Protein AF-A0A3B0SPE1-F1 (afdb_monomer_lite)

Secondary structure (DSSP, 8-state):
--S-SEEEEEESSHHHHHHHHHHHHHS-GGGHHHHHTT-TTEEEEEEE-TT--EEEES--

InterPro domains:
  IPR003374 ApbE-like superfamily [G3DSA:3.10.520.10] (1-59)
  IPR003374 ApbE-like superfamily [SSF143631] (3-52)

Foldseek 3Di:
DQFFPAKFWDFQDPVVRVVVRVVVRNDDPVCPVVVPVVHVRTDKMWTQHPVGDIDMPPHD

Organism: NCBI:txid652676

pLDDT: mean 90.95, std 7.94, range [56.19, 97.94]

Sequence (60 aa):
ADHYGAVSVLAKDATTADMLSTALYVMTPDRVADVWSKYPALEKALFVTPTGIITEYPKA

Radius of gyration: 10.7 Å; chains: 1; bounding box: 26×23×29 Å

Structure (mmCIF, N/CA/C/O backbone):
data_AF-A0A3B0SPE1-F1
#
_entry.id   AF-A0A3B0SPE1-F1
#
loop_
_atom_site.group_PDB
_atom_site.id
_atom_site.type_symbol
_atom_site.label_atom_id
_atom_site.label_alt_id
_atom_site.label_comp_id
_atom_site.label_asym_id
_atom_site.label_entity_id
_atom_site.label_seq_id
_atom_site.pdbx_PDB_ins_code
_atom_site.Cartn_x
_atom_site.Cartn_y
_atom_site.Cartn_z
_atom_site.occupancy
_atom_site.B_iso_or_equiv
_atom_site.auth_seq_id
_atom_site.auth_comp_id
_atom_site.auth_asym_id
_atom_site.auth_atom_id
_atom_site.pdbx_PDB_model_num
ATOM 1 N N . ALA A 1 1 ? -15.109 0.515 8.922 1.00 56.19 1 ALA A N 1
ATOM 2 C CA . ALA A 1 1 ? -13.988 1.390 9.304 1.00 56.19 1 ALA A CA 1
ATOM 3 C C . ALA A 1 1 ? -13.646 2.172 8.061 1.00 56.19 1 ALA A C 1
ATOM 5 O O . ALA A 1 1 ? -13.312 1.554 7.059 1.00 56.19 1 ALA A O 1
ATOM 6 N N . ASP A 1 2 ? -13.820 3.486 8.106 1.00 68.56 2 ASP A N 1
ATOM 7 C CA . ASP A 1 2 ? -13.793 4.318 6.895 1.00 68.56 2 ASP A CA 1
ATOM 8 C C . ASP A 1 2 ? -12.365 4.772 6.543 1.00 68.56 2 ASP A C 1
ATOM 10 O O . ASP A 1 2 ? -12.161 5.536 5.608 1.00 68.56 2 ASP A O 1
ATOM 14 N N . HIS A 1 3 ? -11.377 4.307 7.317 1.00 73.44 3 HIS A N 1
ATOM 15 C CA . HIS A 1 3 ? -9.947 4.534 7.136 1.00 73.44 3 HIS A CA 1
ATOM 16 C C . HIS A 1 3 ? -9.135 3.425 7.829 1.00 73.44 3 HIS A C 1
ATOM 18 O O . HIS A 1 3 ? -9.631 2.734 8.731 1.00 73.44 3 HIS A O 1
ATOM 24 N N . TYR A 1 4 ? -7.879 3.267 7.413 1.00 87.88 4 TYR A N 1
ATOM 25 C CA . TYR A 1 4 ? -6.906 2.393 8.066 1.00 87.88 4 TYR A CA 1
ATOM 26 C C . TYR A 1 4 ? -6.202 3.121 9.217 1.00 87.88 4 TYR A C 1
ATOM 28 O O . TYR A 1 4 ? -6.025 4.333 9.179 1.00 87.88 4 TYR A O 1
ATOM 36 N N . GLY A 1 5 ? -5.800 2.378 10.248 1.00 92.06 5 GLY A N 1
ATOM 37 C CA . GLY A 1 5 ? -4.918 2.869 11.309 1.00 92.06 5 GLY A CA 1
ATOM 38 C C . GLY A 1 5 ? -3.441 2.831 10.908 1.00 92.06 5 GLY A C 1
ATOM 39 O O . GLY A 1 5 ? -2.667 3.674 11.347 1.00 92.06 5 GLY A O 1
ATOM 40 N N . ALA A 1 6 ? -3.050 1.884 10.049 1.00 95.00 6 ALA A N 1
ATOM 41 C CA . ALA A 1 6 ? -1.725 1.838 9.436 1.00 95.00 6 ALA A CA 1
ATOM 42 C C . ALA A 1 6 ? -1.745 1.054 8.117 1.00 95.00 6 ALA A C 1
ATOM 44 O O . ALA A 1 6 ? -2.562 0.147 7.932 1.00 95.00 6 ALA A O 1
ATOM 45 N N . VAL A 1 7 ? -0.805 1.380 7.229 1.00 95.56 7 VAL A N 1
ATOM 46 C CA . VAL A 1 7 ? -0.518 0.623 6.007 1.00 95.56 7 VAL A CA 1
ATOM 47 C C . VAL A 1 7 ? 0.985 0.381 5.912 1.00 95.56 7 VAL A C 1
ATOM 49 O O . VAL A 1 7 ? 1.782 1.288 6.141 1.00 95.56 7 VAL A O 1
ATOM 52 N N . SER A 1 8 ? 1.384 -0.842 5.578 1.00 97.31 8 SER A N 1
ATOM 53 C CA . SER A 1 8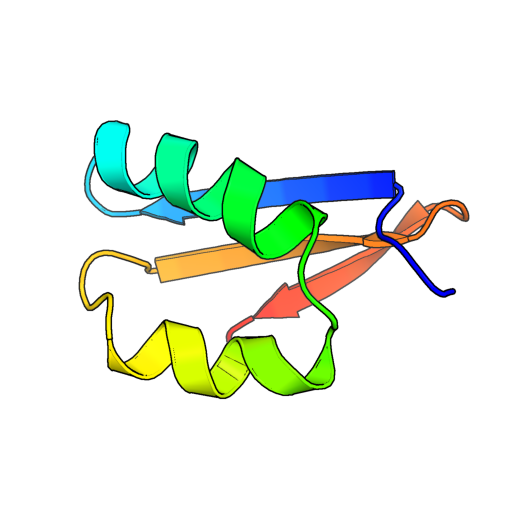 ? 2.774 -1.187 5.262 1.00 97.31 8 SER A CA 1
ATOM 54 C C . SER A 1 8 ? 2.843 -1.769 3.862 1.00 97.31 8 SER A C 1
ATOM 56 O O . SER A 1 8 ? 2.018 -2.609 3.508 1.00 97.31 8 SER A O 1
ATOM 58 N N . VAL A 1 9 ? 3.822 -1.332 3.071 1.00 97.44 9 VAL A N 1
ATOM 59 C CA . VAL A 1 9 ? 3.959 -1.707 1.661 1.00 97.44 9 VAL A CA 1
ATOM 60 C C . VAL A 1 9 ? 5.311 -2.360 1.419 1.00 97.44 9 VAL A C 1
ATOM 62 O O . VAL A 1 9 ? 6.345 -1.826 1.810 1.00 97.44 9 VAL A O 1
ATOM 65 N N . LEU A 1 10 ? 5.284 -3.505 0.743 1.00 97.50 10 LEU A N 1
ATOM 66 C CA . LEU A 1 10 ? 6.446 -4.177 0.185 1.00 97.50 10 LEU A CA 1
ATOM 6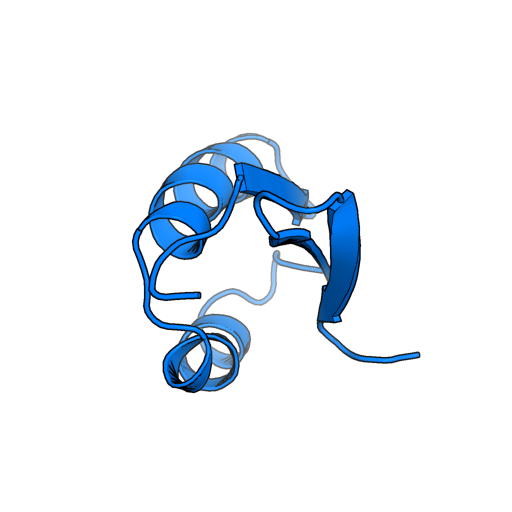7 C C . LEU A 1 10 ? 6.440 -3.987 -1.332 1.00 97.50 10 LEU A C 1
ATOM 69 O O . LEU A 1 10 ? 5.482 -4.361 -2.015 1.00 97.50 10 LEU A O 1
ATOM 73 N N . ALA A 1 11 ? 7.520 -3.414 -1.847 1.00 97.44 11 ALA A N 1
ATOM 74 C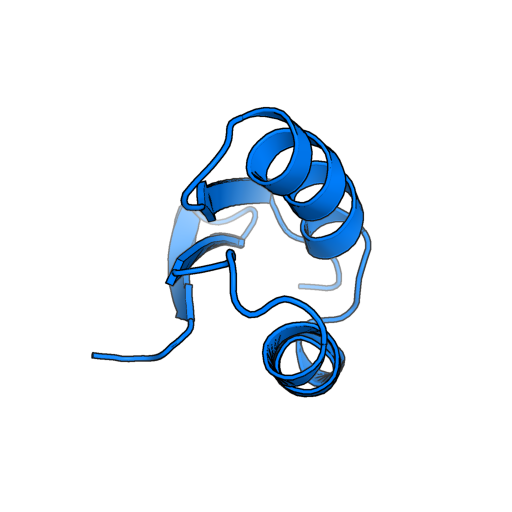 CA . ALA A 1 11 ? 7.752 -3.228 -3.268 1.00 97.44 11 ALA A CA 1
ATOM 75 C C . ALA A 1 11 ? 9.231 -3.461 -3.596 1.00 97.44 11 ALA A C 1
ATOM 77 O O . ALA A 1 11 ? 10.087 -3.419 -2.710 1.00 97.44 11 ALA A O 1
ATOM 78 N N . LYS A 1 12 ? 9.531 -3.656 -4.882 1.00 97.62 12 LYS A N 1
ATOM 79 C CA . LYS A 1 12 ? 10.899 -3.868 -5.388 1.00 97.62 12 LYS A CA 1
ATOM 80 C C . LYS A 1 12 ? 11.824 -2.668 -5.185 1.00 97.62 12 LYS A C 1
ATOM 82 O O . LYS A 1 12 ? 13.041 -2.829 -5.209 1.00 97.62 12 LYS A O 1
ATOM 87 N N . ASP A 1 13 ? 11.259 -1.478 -5.007 1.00 97.75 13 ASP A N 1
ATOM 88 C CA . ASP A 1 13 ? 11.994 -0.246 -4.760 1.00 97.75 13 ASP A CA 1
ATOM 89 C C . ASP A 1 13 ? 11.299 0.625 -3.701 1.00 97.75 13 ASP A C 1
ATOM 91 O O . ASP A 1 13 ? 10.074 0.613 -3.541 1.00 97.75 13 ASP A O 1
ATOM 95 N N . ALA A 1 14 ? 12.112 1.382 -2.959 1.00 97.62 14 ALA A N 1
ATOM 96 C CA . ALA A 1 14 ? 11.646 2.178 -1.828 1.00 97.62 14 ALA A CA 1
ATOM 97 C C . ALA A 1 14 ? 10.750 3.350 -2.254 1.00 97.62 14 ALA A C 1
ATOM 99 O O . ALA A 1 14 ? 9.843 3.717 -1.515 1.00 97.62 14 ALA A O 1
ATOM 100 N N . THR A 1 15 ? 10.966 3.918 -3.443 1.00 97.44 15 THR A N 1
ATOM 101 C CA . THR A 1 15 ? 10.155 5.028 -3.958 1.00 97.44 15 THR A CA 1
ATOM 102 C C . THR A 1 15 ? 8.723 4.578 -4.233 1.00 97.44 15 THR A C 1
ATOM 104 O O . THR A 1 15 ? 7.775 5.254 -3.834 1.00 97.44 15 THR A O 1
ATOM 107 N N . THR A 1 16 ? 8.550 3.409 -4.850 1.00 96.38 16 THR A N 1
ATOM 108 C CA . THR A 1 16 ? 7.242 2.788 -5.065 1.00 96.38 16 THR A CA 1
ATOM 109 C C . THR A 1 16 ? 6.573 2.451 -3.736 1.00 96.38 16 THR A C 1
ATOM 111 O O . THR A 1 16 ? 5.388 2.740 -3.568 1.00 96.38 16 THR A O 1
ATOM 114 N N . ALA A 1 17 ? 7.316 1.882 -2.780 1.00 97.62 17 ALA A N 1
ATOM 115 C CA . ALA A 1 17 ? 6.776 1.563 -1.460 1.00 97.62 17 ALA A CA 1
ATOM 116 C C . ALA A 1 17 ? 6.272 2.815 -0.722 1.00 97.62 17 ALA A C 1
ATOM 118 O O . ALA A 1 17 ? 5.151 2.814 -0.215 1.00 97.62 17 ALA A O 1
ATOM 119 N N . ASP A 1 18 ? 7.062 3.889 -0.708 1.00 97.94 18 ASP A N 1
ATOM 120 C CA . ASP A 1 18 ? 6.733 5.141 -0.021 1.00 97.94 18 ASP A CA 1
ATOM 121 C C . ASP A 1 18 ? 5.502 5.822 -0.638 1.00 97.94 18 ASP A C 1
ATOM 123 O O . ASP A 1 18 ? 4.498 6.055 0.046 1.00 97.94 18 ASP A O 1
ATOM 127 N N . MET A 1 19 ? 5.510 6.014 -1.962 1.00 96.25 19 MET A N 1
ATOM 128 C CA . MET A 1 19 ? 4.380 6.578 -2.707 1.00 96.25 19 MET A CA 1
ATOM 129 C C . MET A 1 19 ? 3.084 5.798 -2.453 1.00 96.25 19 MET A C 1
ATOM 131 O O . MET A 1 19 ? 2.033 6.387 -2.175 1.00 96.25 19 MET A O 1
ATOM 135 N N . LEU A 1 20 ? 3.140 4.468 -2.563 1.00 95.88 20 LEU A N 1
ATOM 136 C CA . LEU A 1 20 ? 1.951 3.632 -2.437 1.00 95.88 20 LEU A CA 1
ATOM 137 C C . LEU A 1 20 ? 1.492 3.481 -0.990 1.00 95.88 20 LEU A C 1
ATOM 139 O O . LEU A 1 20 ? 0.293 3.335 -0.777 1.00 95.88 20 LEU A O 1
ATOM 143 N N . SER A 1 21 ? 2.379 3.577 0.003 1.00 95.81 21 SER A N 1
ATOM 144 C CA . SER A 1 21 ? 1.972 3.564 1.414 1.00 95.81 21 SER A CA 1
ATOM 145 C C . SER A 1 21 ? 1.019 4.719 1.734 1.00 95.81 21 SER A C 1
ATOM 147 O O . SER A 1 21 ? -0.014 4.512 2.372 1.00 95.81 21 SER A O 1
ATOM 149 N N . THR A 1 22 ? 1.291 5.904 1.180 1.00 95.00 22 THR A N 1
ATOM 150 C CA . THR A 1 22 ? 0.421 7.079 1.310 1.00 95.00 22 THR A CA 1
ATOM 151 C C . THR A 1 22 ? -0.885 6.891 0.538 1.00 95.00 22 THR A C 1
ATOM 153 O O . THR A 1 22 ? -1.968 7.113 1.081 1.00 95.00 22 THR A O 1
ATOM 156 N N . ALA A 1 23 ? -0.809 6.449 -0.723 1.00 93.31 23 ALA A N 1
ATOM 157 C CA . ALA A 1 23 ? -1.997 6.266 -1.558 1.00 93.31 23 ALA A CA 1
ATOM 158 C C . ALA A 1 23 ? -2.965 5.226 -0.966 1.00 93.31 23 ALA A C 1
ATOM 160 O O . ALA A 1 23 ? -4.167 5.472 -0.877 1.00 93.31 23 ALA A O 1
ATOM 161 N N . LEU A 1 24 ? -2.440 4.082 -0.526 1.00 93.06 24 LEU A N 1
ATOM 162 C CA . LEU A 1 24 ? -3.216 2.981 0.041 1.00 93.06 24 LEU A CA 1
ATOM 163 C C . LEU A 1 24 ? -3.788 3.301 1.431 1.00 93.06 24 LEU A C 1
ATOM 165 O O . LEU A 1 24 ? -4.815 2.733 1.793 1.00 93.06 24 LEU A O 1
ATOM 169 N N . TYR A 1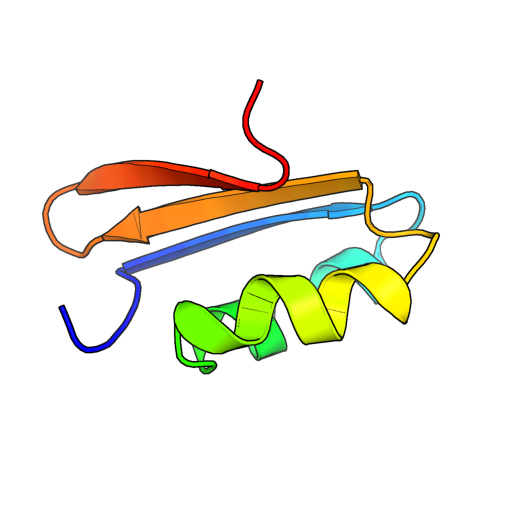 25 ? -3.169 4.210 2.193 1.00 92.94 25 TYR A N 1
ATOM 170 C CA . TYR A 1 25 ? -3.703 4.677 3.478 1.00 92.94 25 TYR A CA 1
ATOM 171 C C . TYR A 1 25 ? -4.971 5.530 3.316 1.00 92.94 25 TYR A C 1
ATOM 173 O O . TYR A 1 25 ? -5.908 5.397 4.101 1.00 92.94 25 TYR A O 1
ATOM 181 N N . VAL A 1 26 ? -5.009 6.393 2.295 1.00 90.56 26 VAL A N 1
ATOM 182 C CA . VAL A 1 26 ? -6.128 7.324 2.041 1.00 90.56 26 VAL A CA 1
ATOM 183 C C . VAL A 1 26 ? -7.264 6.669 1.248 1.00 90.56 26 VAL A C 1
ATOM 185 O O . VAL A 1 26 ? -8.418 7.088 1.332 1.00 90.56 26 VAL A O 1
ATOM 188 N N . MET A 1 27 ? -6.946 5.668 0.433 1.00 85.94 27 MET A N 1
ATOM 189 C CA . MET A 1 27 ? -7.891 5.065 -0.499 1.00 85.94 27 MET A CA 1
ATOM 190 C C . MET A 1 27 ? -8.892 4.126 0.186 1.00 85.94 27 MET A C 1
ATOM 192 O O . MET A 1 27 ? -8.586 3.444 1.162 1.00 85.94 27 MET A O 1
ATOM 196 N N . THR A 1 28 ? -10.092 4.034 -0.389 1.00 80.00 28 THR A N 1
ATOM 197 C CA . THR A 1 28 ? -11.106 3.074 0.044 1.00 80.00 28 THR A CA 1
ATOM 198 C C . THR A 1 28 ? -10.688 1.624 -0.281 1.00 80.00 28 THR A C 1
ATOM 200 O O . THR A 1 28 ? -10.081 1.373 -1.330 1.00 80.00 28 THR A O 1
ATOM 203 N N . PRO A 1 29 ? -10.998 0.640 0.589 1.00 78.81 29 PRO A N 1
ATOM 204 C CA . PRO A 1 29 ? -10.536 -0.747 0.433 1.00 78.81 29 PRO A CA 1
ATOM 205 C C . PRO A 1 29 ? -10.920 -1.425 -0.893 1.00 78.81 29 PRO A C 1
ATOM 207 O O . PRO A 1 29 ? -10.185 -2.274 -1.394 1.00 78.81 29 PRO A O 1
ATOM 210 N N . ASP A 1 30 ? -12.057 -1.050 -1.475 1.00 82.56 30 ASP A N 1
ATOM 211 C CA . ASP A 1 30 ? -12.595 -1.587 -2.730 1.00 82.56 30 ASP A CA 1
ATOM 212 C C . ASP A 1 30 ? -11.725 -1.263 -3.954 1.00 82.56 30 ASP A C 1
ATOM 214 O O . ASP A 1 30 ? -11.755 -1.991 -4.943 1.00 82.56 30 ASP A O 1
ATOM 218 N N . ARG A 1 31 ? -10.888 -0.225 -3.874 1.00 86.12 31 ARG A N 1
ATOM 219 C CA . ARG A 1 31 ? -10.033 0.223 -4.983 1.00 86.12 31 ARG A CA 1
ATOM 220 C C . ARG A 1 31 ? -8.627 -0.380 -4.976 1.00 86.12 31 ARG A C 1
ATOM 222 O O . ARG A 1 31 ? -7.842 -0.120 -5.888 1.00 86.12 31 ARG A O 1
ATOM 229 N N . VAL A 1 32 ? -8.284 -1.191 -3.970 1.00 86.69 32 VAL A N 1
ATOM 230 C CA . VAL A 1 32 ? -6.943 -1.792 -3.828 1.00 86.69 32 VAL A CA 1
ATOM 231 C C . VAL A 1 32 ? -6.580 -2.661 -5.039 1.00 86.69 32 VAL A C 1
ATOM 233 O O . VAL A 1 32 ? -5.455 -2.581 -5.535 1.00 86.69 32 VAL A O 1
ATOM 236 N N . ALA A 1 33 ? -7.538 -3.422 -5.576 1.00 86.88 33 ALA A N 1
ATOM 237 C CA . ALA A 1 33 ? -7.317 -4.275 -6.747 1.00 86.88 33 ALA A CA 1
ATOM 238 C C . ALA A 1 33 ? -6.996 -3.472 -8.027 1.00 86.88 33 ALA A C 1
ATOM 240 O O . ALA A 1 33 ? -6.123 -3.868 -8.803 1.00 86.88 33 ALA A O 1
ATOM 241 N N . ASP A 1 34 ? -7.637 -2.314 -8.219 1.00 86.81 34 ASP A N 1
ATOM 242 C CA . ASP A 1 34 ? -7.426 -1.446 -9.388 1.00 86.81 34 ASP A CA 1
ATOM 243 C C . ASP A 1 34 ? -6.028 -0.826 -9.413 1.00 86.81 34 ASP A C 1
ATOM 245 O O . ASP A 1 34 ? -5.459 -0.588 -10.482 1.00 86.81 34 ASP A O 1
ATOM 249 N N . VAL A 1 35 ? -5.482 -0.528 -8.232 1.00 86.88 35 VAL A N 1
ATOM 250 C CA . VAL A 1 35 ? -4.106 -0.049 -8.075 1.00 86.88 35 VAL A CA 1
ATOM 251 C C . VAL A 1 35 ? -3.139 -1.179 -8.398 1.00 86.88 35 VAL A C 1
ATOM 253 O O . VAL A 1 35 ? -2.184 -0.969 -9.139 1.00 86.88 35 VAL A O 1
ATOM 256 N N . TRP A 1 36 ? -3.413 -2.393 -7.924 1.00 90.00 36 TRP A N 1
ATOM 257 C CA . TRP A 1 36 ? -2.468 -3.502 -8.030 1.00 90.00 36 TRP A CA 1
ATOM 258 C C . TRP A 1 36 ? -2.024 -3.816 -9.461 1.00 90.00 36 TRP A C 1
ATOM 260 O O . TRP A 1 36 ? -0.839 -4.015 -9.713 1.00 90.00 36 TRP A O 1
ATOM 270 N N . SER A 1 37 ? -2.953 -3.794 -10.420 1.00 88.25 37 SER A N 1
ATOM 271 C CA . SER A 1 37 ? -2.640 -4.068 -11.833 1.00 88.25 37 SER A CA 1
ATOM 272 C C . SER A 1 37 ? -1.745 -3.010 -12.496 1.00 88.25 37 SER A C 1
ATOM 274 O O . SER A 1 37 ? -1.143 -3.280 -13.534 1.00 88.25 37 SER A O 1
ATOM 276 N N . LYS A 1 38 ? -1.630 -1.814 -11.904 1.00 93.81 38 LYS A N 1
ATOM 277 C CA . LYS A 1 38 ? -0.882 -0.673 -12.458 1.00 93.81 38 LYS A CA 1
ATOM 278 C C . LYS A 1 38 ? 0.557 -0.590 -11.958 1.00 93.81 38 LYS A C 1
ATOM 280 O O . LYS A 1 38 ? 1.367 0.090 -12.583 1.00 93.81 38 LYS A O 1
ATOM 285 N N . TYR A 1 39 ? 0.882 -1.269 -10.858 1.00 94.31 39 TYR A N 1
ATOM 286 C CA . TYR A 1 39 ? 2.187 -1.176 -10.202 1.00 94.31 39 TYR A CA 1
ATOM 287 C C . TYR A 1 39 ? 2.838 -2.564 -10.089 1.00 94.31 39 TYR A C 1
ATOM 289 O O . TYR A 1 39 ? 2.786 -3.180 -9.032 1.00 94.31 39 TYR A O 1
ATOM 297 N N . PRO A 1 40 ? 3.510 -3.070 -11.140 1.00 93.31 40 PRO A N 1
ATOM 298 C CA . PRO A 1 40 ? 4.136 -4.403 -11.132 1.00 93.31 40 PRO A CA 1
ATOM 299 C C . PRO A 1 40 ? 5.346 -4.534 -10.186 1.00 93.31 40 PRO A C 1
ATOM 301 O O . PRO A 1 40 ? 5.889 -5.628 -10.006 1.00 93.31 40 PRO A O 1
ATOM 304 N N . ALA A 1 41 ? 5.814 -3.419 -9.620 1.00 95.31 41 ALA A N 1
ATOM 305 C CA . ALA A 1 41 ? 6.826 -3.396 -8.569 1.00 95.31 41 ALA A CA 1
ATOM 306 C C . ALA A 1 41 ? 6.233 -3.599 -7.165 1.00 95.31 41 ALA A C 1
ATOM 308 O O . ALA A 1 41 ? 6.994 -3.858 -6.239 1.00 95.31 41 ALA A O 1
ATOM 309 N N . LEU A 1 42 ? 4.910 -3.491 -7.003 1.00 95.69 42 LEU A N 1
ATOM 310 C CA . LEU A 1 42 ? 4.205 -3.737 -5.750 1.00 95.69 42 LEU A CA 1
ATOM 311 C C . LEU A 1 42 ? 4.047 -5.244 -5.523 1.00 95.69 42 LEU A C 1
ATOM 313 O O . LEU A 1 42 ? 3.528 -5.958 -6.380 1.00 95.69 42 LEU A O 1
ATOM 317 N N . GLU A 1 43 ? 4.478 -5.722 -4.361 1.00 95.50 43 GLU A N 1
ATOM 318 C CA . GLU A 1 43 ? 4.512 -7.154 -4.049 1.00 95.50 43 GLU A CA 1
ATOM 319 C C . GLU A 1 43 ? 3.499 -7.519 -2.968 1.00 95.50 43 GLU A C 1
ATOM 321 O O . GLU A 1 43 ? 2.789 -8.517 -3.099 1.00 95.50 43 GLU A O 1
ATOM 326 N N . LYS A 1 44 ? 3.399 -6.701 -1.913 1.00 96.50 44 LYS A N 1
ATOM 327 C CA . LYS A 1 44 ? 2.483 -6.941 -0.794 1.00 96.50 44 LYS A CA 1
ATOM 328 C C . LYS A 1 44 ? 2.092 -5.644 -0.095 1.00 96.50 44 LYS A C 1
ATOM 330 O O . LYS A 1 44 ? 2.877 -4.703 -0.030 1.00 96.50 44 LYS A O 1
ATOM 335 N N . ALA A 1 45 ? 0.896 -5.609 0.476 1.00 95.81 45 ALA A N 1
ATOM 336 C CA . ALA A 1 45 ? 0.468 -4.564 1.392 1.00 95.81 45 ALA A CA 1
ATOM 337 C C . ALA A 1 45 ? -0.233 -5.189 2.595 1.00 95.81 45 ALA A C 1
ATOM 339 O O . ALA A 1 45 ? -1.007 -6.138 2.450 1.00 95.81 45 ALA A O 1
ATOM 340 N N . LEU A 1 46 ? 0.046 -4.644 3.774 1.00 95.81 46 LEU A N 1
ATOM 341 C CA . LEU A 1 46 ? -0.647 -4.946 5.017 1.00 95.81 46 LEU A CA 1
ATOM 342 C C . LEU A 1 46 ? -1.487 -3.737 5.402 1.00 95.81 46 LEU A C 1
ATOM 344 O O . LEU A 1 46 ? -0.987 -2.613 5.432 1.00 95.81 46 LEU A O 1
ATOM 348 N N . PHE A 1 47 ? -2.744 -3.986 5.732 1.00 93.75 47 PHE A N 1
ATOM 349 C CA . PHE A 1 47 ? -3.702 -2.982 6.154 1.00 93.75 47 PHE A CA 1
ATOM 350 C C . PHE A 1 47 ? -4.133 -3.281 7.580 1.00 93.75 47 PHE A C 1
ATOM 352 O O . PHE A 1 47 ? -4.664 -4.359 7.860 1.00 93.75 47 PHE A O 1
ATOM 359 N N . VAL A 1 48 ? -3.926 -2.324 8.476 1.00 94.25 48 VAL A N 1
ATOM 360 C CA . VAL A 1 48 ? -4.291 -2.442 9.885 1.00 94.25 48 VAL A CA 1
ATOM 361 C C . VAL A 1 48 ? -5.457 -1.507 10.148 1.00 94.25 48 VAL A C 1
ATOM 363 O O . VAL A 1 48 ? -5.365 -0.304 9.922 1.00 94.25 48 VAL A O 1
ATOM 366 N N . THR A 1 49 ? -6.578 -2.045 10.606 1.00 91.38 49 THR A N 1
ATOM 367 C CA . THR A 1 49 ? -7.718 -1.231 11.057 1.00 91.38 49 THR A CA 1
ATOM 368 C C . THR A 1 49 ? -7.385 -0.507 12.370 1.00 91.38 49 THR A C 1
ATOM 370 O O . THR A 1 49 ? -6.484 -0.941 13.089 1.00 91.38 49 THR A O 1
ATOM 373 N N . PRO A 1 50 ? -8.130 0.543 12.761 1.00 90.81 50 PRO A N 1
ATOM 374 C CA . PRO A 1 50 ? -7.923 1.206 14.053 1.00 90.81 50 PRO A CA 1
ATOM 375 C C . PRO A 1 50 ? -8.047 0.281 15.278 1.00 90.81 50 PRO A C 1
ATOM 377 O O . PRO A 1 50 ? -7.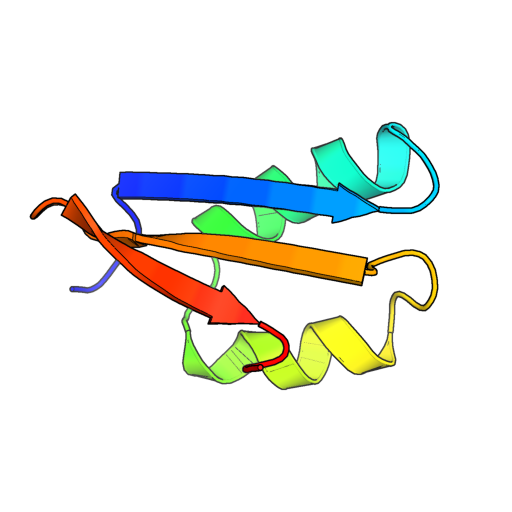498 0.579 16.332 1.00 90.81 50 PRO A O 1
ATOM 380 N N . THR A 1 51 ? -8.742 -0.855 15.151 1.00 93.81 51 THR A N 1
ATOM 381 C CA . THR A 1 51 ? -8.869 -1.871 16.210 1.00 93.81 51 THR A CA 1
ATOM 382 C C . THR A 1 51 ? -7.753 -2.920 16.184 1.00 93.81 51 THR A C 1
ATOM 384 O O . THR A 1 51 ? -7.787 -3.866 16.967 1.00 93.81 51 THR A O 1
ATOM 387 N N . GLY A 1 52 ? -6.769 -2.781 15.292 1.00 92.69 52 GLY A N 1
ATOM 388 C CA . GLY A 1 52 ? -5.625 -3.686 15.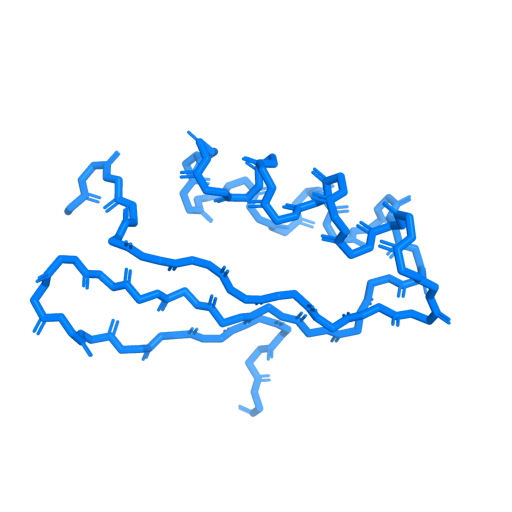184 1.00 92.69 52 GLY A CA 1
ATOM 389 C C . GLY A 1 52 ? -5.864 -4.929 14.324 1.00 92.69 52 GLY A C 1
ATOM 390 O O . GLY A 1 52 ? -4.971 -5.765 14.221 1.00 92.69 52 GLY A O 1
ATOM 391 N N . ILE A 1 53 ? -7.029 -5.073 13.678 1.00 93.94 53 ILE A N 1
ATOM 392 C CA . ILE A 1 53 ? -7.258 -6.171 12.722 1.00 93.94 53 ILE A CA 1
ATOM 393 C C . ILE A 1 53 ? -6.369 -5.956 11.500 1.00 93.94 53 ILE A C 1
ATOM 395 O O . ILE A 1 53 ? -6.437 -4.889 10.885 1.00 93.94 53 ILE A O 1
ATOM 399 N N . ILE A 1 54 ? -5.589 -6.977 11.145 1.00 93.56 54 ILE A N 1
ATOM 400 C CA . ILE A 1 54 ? -4.672 -6.972 10.006 1.00 93.56 54 ILE A CA 1
ATOM 401 C C . ILE A 1 54 ? -5.303 -7.735 8.841 1.00 93.56 54 ILE A C 1
ATOM 403 O O . ILE A 1 54 ? -5.800 -8.849 9.005 1.00 93.56 54 ILE A O 1
ATOM 407 N N . THR A 1 55 ? -5.256 -7.140 7.655 1.00 92.81 55 THR A N 1
ATOM 408 C CA . THR A 1 55 ? -5.586 -7.786 6.380 1.00 92.81 55 THR A CA 1
ATOM 409 C C . THR A 1 55 ? -4.452 -7.555 5.387 1.00 92.81 55 THR A C 1
ATOM 411 O O . THR A 1 55 ? -3.658 -6.632 5.561 1.00 92.81 55 THR A O 1
ATOM 414 N N . GLU A 1 56 ? -4.344 -8.394 4.361 1.00 93.69 56 GLU A N 1
ATOM 415 C CA . GLU A 1 56 ? -3.261 -8.308 3.383 1.00 93.69 56 GLU A CA 1
ATOM 416 C C . GLU A 1 56 ? -3.753 -8.425 1.944 1.00 93.69 56 GLU A C 1
ATOM 418 O O . GLU A 1 56 ? -4.818 -8.991 1.674 1.00 93.69 56 GLU A O 1
ATOM 423 N N . TYR A 1 57 ? -2.959 -7.876 1.026 1.00 92.69 57 TYR A N 1
ATOM 424 C CA . TYR A 1 57 ? -3.161 -8.012 -0.408 1.00 92.69 57 TYR A CA 1
ATOM 425 C C . TYR A 1 57 ? -1.811 -8.221 -1.131 1.00 92.69 57 TYR A C 1
ATOM 427 O O . TYR A 1 57 ? -0.850 -7.521 -0.796 1.00 92.69 57 TYR A O 1
ATOM 435 N N . PRO A 1 58 ? -1.723 -9.136 -2.118 1.00 90.19 58 PRO A N 1
ATOM 436 C CA . PRO A 1 58 ? -2.722 -10.170 -2.406 1.00 90.19 58 PRO A CA 1
ATOM 437 C C . PRO A 1 58 ? -2.894 -11.110 -1.199 1.00 90.19 58 PRO A C 1
ATOM 439 O O . PRO A 1 58 ? -1.985 -11.241 -0.381 1.00 90.19 58 PRO A O 1
ATOM 442 N N . LYS A 1 59 ? -4.081 -11.715 -1.055 1.00 84.56 59 LYS A N 1
ATOM 443 C CA . LYS A 1 59 ? -4.336 -12.692 0.016 1.00 84.56 59 LYS A CA 1
ATOM 444 C C . LYS A 1 59 ? -3.521 -13.958 -0.255 1.00 84.56 59 LYS A C 1
ATOM 446 O O . LYS A 1 59 ? -3.548 -14.438 -1.390 1.00 84.56 59 LYS A O 1
ATOM 451 N N . ALA A 1 60 ? -2.817 -14.454 0.761 1.00 70.62 60 ALA A N 1
ATOM 452 C CA . ALA A 1 60 ? -2.231 -15.793 0.748 1.00 70.62 60 ALA A CA 1
ATOM 453 C C . ALA A 1 60 ? -3.301 -16.893 0.638 1.00 70.62 60 ALA A C 1
ATOM 455 O O . ALA A 1 60 ? -4.441 -16.668 1.116 1.00 70.62 60 ALA A O 1
#